Protein AF-A0A651F4Q2-F1 (afdb_monomer_lite)

Radius of gyration: 21.18 Å; chains: 1; bounding box: 54×38×65 Å

Secondary structure (DSSP, 8-state):
-HHHHHHHHHHHHHHHHHHHHHHHHHHHHHHHHHHHHHHTT-HHHHHHHHHHHHHTT-HHHHHHHHHHHHHTSSS---HHHHHHHH--TT-TT-----HHHHHHHHHHHSTT--HHHHHHHHHHHHHTT-HHHHHHHHHHHHTT---

Foldseek 3Di:
DVVVVVVVVVVVVVVVVVVVVVVVVVLVVLQVVLVVCVVVLVQVSNCVSLVVNLVVVNLSSLLVNLLCLCVVSVHDNDNVVSLVSLDPPPDPPDDDDHSLQSQLVSCCPDPVNDPPSSLVSLVVCVVVVPVVSVVVCVVVVVVPPDD

Structure (mmCIF, N/CA/C/O backbone):
data_AF-A0A651F4Q2-F1
#
_entry.id   AF-A0A651F4Q2-F1
#
loop_
_atom_site.group_PDB
_atom_site.id
_atom_site.type_symbol
_atom_site.label_atom_id
_atom_site.label_alt_id
_atom_site.label_comp_id
_atom_site.label_asym_id
_atom_site.label_entity_id
_atom_site.label_seq_id
_atom_site.pdbx_PDB_ins_code
_atom_site.Cartn_x
_atom_site.Cartn_y
_atom_site.Cartn_z
_atom_site.occupancy
_atom_site.B_iso_or_equiv
_atom_site.auth_seq_id
_atom_site.auth_comp_id
_atom_site.auth_asym_id
_atom_site.auth_atom_id
_atom_site.pdbx_PDB_model_num
ATOM 1 N N . MET A 1 1 ? 42.241 -21.598 -31.124 1.00 72.50 1 MET A N 1
ATOM 2 C CA . MET A 1 1 ? 40.771 -21.745 -31.245 1.00 72.50 1 MET A CA 1
ATOM 3 C C . MET A 1 1 ? 40.050 -21.377 -29.942 1.00 72.50 1 MET A C 1
ATOM 5 O O . MET A 1 1 ? 39.194 -20.504 -29.976 1.00 72.50 1 MET A O 1
ATOM 9 N N . VAL A 1 2 ? 40.479 -21.912 -28.790 1.00 80.88 2 VAL A N 1
ATOM 10 C CA . VAL A 1 2 ? 39.888 -21.662 -27.453 1.00 80.88 2 VAL A CA 1
ATOM 11 C C . VAL A 1 2 ? 39.775 -20.175 -27.066 1.00 80.88 2 VAL A C 1
ATOM 13 O O . VAL A 1 2 ? 38.710 -19.742 -26.647 1.00 80.88 2 VAL A O 1
ATOM 16 N N . LYS A 1 3 ? 40.816 -19.351 -27.281 1.00 80.69 3 LYS A N 1
ATOM 17 C CA . LYS A 1 3 ? 40.781 -17.912 -26.931 1.00 80.69 3 LYS A CA 1
ATOM 18 C C . LYS A 1 3 ? 39.650 -17.130 -27.618 1.00 80.69 3 LYS A C 1
ATOM 20 O O . LYS A 1 3 ? 39.059 -16.263 -26.992 1.00 80.69 3 LYS A O 1
ATOM 25 N N . LYS A 1 4 ? 39.320 -17.445 -28.879 1.00 80.62 4 LYS A N 1
ATOM 26 C CA . LYS A 1 4 ? 38.230 -16.769 -29.609 1.00 80.62 4 LYS A CA 1
ATOM 27 C C . LYS A 1 4 ? 36.855 -17.150 -29.049 1.00 80.62 4 LYS A C 1
ATOM 29 O O . LYS A 1 4 ? 35.997 -16.287 -28.928 1.00 80.62 4 LYS A O 1
ATOM 34 N N . ILE A 1 5 ? 36.681 -18.412 -28.651 1.00 86.12 5 ILE A N 1
ATOM 35 C CA . ILE A 1 5 ? 35.445 -18.912 -28.030 1.00 86.12 5 ILE A CA 1
ATOM 36 C C . ILE A 1 5 ? 35.233 -18.252 -26.661 1.00 86.12 5 ILE A C 1
ATOM 38 O O . ILE A 1 5 ? 34.140 -17.773 -26.377 1.00 86.12 5 ILE A O 1
ATOM 42 N N . VAL A 1 6 ? 36.294 -18.145 -25.852 1.00 89.19 6 VAL A N 1
ATOM 43 C CA . VAL A 1 6 ? 36.242 -17.472 -24.543 1.00 89.19 6 VAL A CA 1
ATOM 44 C C . VAL A 1 6 ? 35.880 -15.991 -24.691 1.00 89.19 6 VAL A C 1
ATOM 46 O O . VAL A 1 6 ? 35.016 -15.506 -23.969 1.00 89.19 6 VAL A O 1
ATOM 49 N N . VAL A 1 7 ? 36.478 -15.279 -25.652 1.00 91.44 7 VAL A N 1
ATOM 50 C CA . VAL A 1 7 ? 36.175 -13.856 -25.894 1.00 91.44 7 VAL A CA 1
ATOM 51 C C . VAL A 1 7 ? 34.712 -13.647 -26.301 1.00 91.44 7 VAL A C 1
ATOM 53 O O . VAL A 1 7 ? 34.053 -12.771 -25.749 1.00 91.44 7 VAL A O 1
ATOM 56 N N . VAL A 1 8 ? 34.176 -14.466 -27.212 1.00 90.12 8 VAL A N 1
ATOM 57 C CA . VAL A 1 8 ? 32.760 -14.381 -27.620 1.00 90.12 8 VAL A CA 1
ATOM 58 C C . VAL A 1 8 ? 31.831 -14.669 -26.440 1.00 90.12 8 VAL A C 1
ATOM 60 O O . VAL A 1 8 ? 30.871 -13.933 -26.225 1.00 90.12 8 VAL A O 1
ATOM 63 N N . PHE A 1 9 ? 32.143 -15.681 -25.628 1.00 92.69 9 PHE A N 1
ATOM 64 C CA . PHE A 1 9 ? 31.345 -16.019 -24.450 1.00 92.69 9 PHE A CA 1
ATOM 65 C C . PHE A 1 9 ? 31.321 -14.881 -23.418 1.00 92.69 9 PHE A C 1
ATOM 67 O O . PHE A 1 9 ? 30.256 -14.532 -22.915 1.00 92.69 9 PHE A O 1
ATOM 74 N N . VAL A 1 10 ? 32.466 -14.240 -23.158 1.00 93.44 10 VAL A N 1
ATOM 75 C CA . VAL A 1 10 ? 32.553 -13.074 -22.262 1.00 93.44 10 VAL A CA 1
ATOM 76 C C . VAL A 1 10 ? 31.730 -11.898 -22.795 1.00 93.44 10 VAL A C 1
ATOM 78 O O . VAL A 1 10 ? 31.003 -11.275 -22.026 1.00 93.44 10 VAL A O 1
ATOM 81 N N . ILE A 1 11 ? 31.773 -11.620 -24.101 1.00 93.94 11 ILE A N 1
ATOM 82 C CA . ILE A 1 11 ? 30.958 -10.556 -24.713 1.00 93.94 11 ILE A CA 1
ATOM 83 C C . ILE A 1 11 ? 29.459 -10.854 -24.550 1.00 93.94 11 ILE A C 1
ATOM 85 O O . ILE A 1 11 ? 28.700 -9.963 -24.169 1.00 93.94 11 ILE A O 1
ATOM 89 N N . CYS A 1 12 ? 29.028 -12.099 -24.770 1.00 93.25 12 CYS A N 1
ATOM 90 C CA . CYS A 1 12 ? 27.635 -12.501 -24.563 1.00 93.25 12 CYS A CA 1
ATOM 91 C C . CYS A 1 12 ? 27.197 -12.369 -23.097 1.00 93.25 12 CYS A C 1
ATOM 93 O O . CYS A 1 12 ? 26.090 -11.902 -22.838 1.00 93.25 12 CYS A O 1
ATOM 95 N N . LEU A 1 13 ? 28.059 -12.729 -22.139 1.00 94.75 13 LEU A N 1
ATOM 96 C CA . LEU A 1 13 ? 27.774 -12.555 -20.711 1.00 94.75 13 LEU A CA 1
ATOM 97 C C . LEU A 1 13 ? 27.642 -11.077 -20.327 1.00 94.75 13 LEU A C 1
ATOM 99 O O . LEU A 1 13 ? 26.711 -10.717 -19.609 1.00 94.75 13 LEU A O 1
ATOM 103 N N . LEU A 1 14 ? 28.531 -10.216 -20.830 1.00 94.69 14 LEU A N 1
ATOM 104 C CA . LEU A 1 14 ? 28.460 -8.774 -20.585 1.00 94.69 14 LEU A CA 1
ATOM 105 C C . LEU A 1 14 ? 27.194 -8.161 -21.198 1.00 94.69 14 LEU A C 1
ATOM 107 O O . LEU A 1 14 ? 26.527 -7.370 -20.538 1.00 94.69 14 LEU A O 1
ATOM 111 N N . ALA A 1 15 ? 26.816 -8.567 -22.413 1.00 94.06 15 ALA A N 1
ATOM 112 C CA . ALA A 1 15 ? 25.580 -8.117 -23.053 1.00 94.06 15 ALA A CA 1
ATOM 113 C C . ALA A 1 15 ? 24.318 -8.601 -22.312 1.00 94.06 15 ALA A C 1
ATOM 115 O O . ALA A 1 15 ? 23.361 -7.847 -22.148 1.00 94.06 15 ALA A O 1
ATOM 116 N N . ALA A 1 16 ? 24.309 -9.842 -21.816 1.00 94.06 16 ALA A N 1
ATOM 117 C CA . ALA A 1 16 ? 23.208 -10.350 -21.000 1.00 94.06 16 ALA A CA 1
ATOM 118 C C . ALA A 1 16 ? 23.095 -9.590 -19.667 1.00 94.06 16 ALA A C 1
ATOM 120 O O . ALA A 1 16 ? 21.992 -9.244 -19.244 1.00 94.06 16 ALA A O 1
ATOM 121 N N . LEU A 1 17 ? 24.227 -9.270 -19.031 1.00 93.81 17 LEU A N 1
ATOM 122 C CA . LEU A 1 17 ? 24.256 -8.490 -17.796 1.00 93.81 17 LEU A CA 1
ATOM 123 C C . LEU A 1 17 ? 23.743 -7.059 -18.008 1.00 93.81 17 LEU A C 1
ATOM 125 O O . LEU A 1 17 ? 22.933 -6.590 -17.212 1.00 93.81 17 LEU A O 1
ATOM 129 N N . THR A 1 18 ? 24.142 -6.368 -19.080 1.00 91.88 18 THR A N 1
ATOM 130 C CA . THR A 1 18 ? 23.642 -5.008 -19.358 1.00 91.88 18 THR A CA 1
ATOM 131 C C . THR A 1 18 ? 22.146 -4.994 -19.662 1.00 91.88 18 THR A C 1
ATOM 133 O O . THR A 1 18 ? 21.444 -4.100 -19.191 1.00 91.88 18 THR A O 1
ATOM 136 N N . LEU A 1 19 ? 21.624 -6.008 -20.362 1.00 91.81 19 LEU A N 1
ATOM 137 C CA . LEU A 1 19 ? 20.183 -6.175 -20.572 1.00 91.81 19 LEU A CA 1
ATOM 138 C C . LEU A 1 19 ? 19.430 -6.420 -19.258 1.00 91.81 19 LEU A C 1
ATOM 140 O O . LEU A 1 19 ? 18.359 -5.847 -19.055 1.00 91.81 19 LEU A O 1
ATOM 144 N N . LEU A 1 20 ? 19.993 -7.215 -18.343 1.00 87.00 20 LEU A N 1
ATOM 145 C CA . LEU A 1 20 ? 19.420 -7.436 -17.012 1.00 87.00 20 LEU A CA 1
ATOM 146 C C . LEU A 1 20 ? 19.411 -6.152 -16.175 1.00 87.00 20 LEU A C 1
ATOM 148 O O . LEU A 1 20 ? 18.394 -5.837 -15.556 1.00 87.00 20 LEU A O 1
ATOM 152 N N . LEU A 1 21 ? 20.502 -5.384 -16.189 1.00 85.44 21 LEU A N 1
ATOM 153 C CA . LEU A 1 21 ? 20.584 -4.097 -15.492 1.00 85.44 21 LEU A CA 1
ATOM 154 C C . LEU A 1 21 ? 19.589 -3.084 -16.071 1.00 85.44 21 LEU A C 1
ATOM 156 O O . LEU A 1 21 ? 18.878 -2.422 -15.319 1.00 85.44 21 LEU A O 1
ATOM 160 N N . PHE A 1 22 ? 19.461 -3.012 -17.398 1.00 83.81 22 PHE A N 1
ATOM 161 C CA . PHE A 1 22 ? 18.480 -2.152 -18.062 1.00 83.81 22 PHE A CA 1
ATOM 162 C C . PHE A 1 22 ? 17.034 -2.565 -17.751 1.00 83.81 22 PHE A C 1
ATOM 164 O O . PHE A 1 22 ? 16.164 -1.716 -17.541 1.00 83.81 22 PHE A O 1
ATOM 171 N N . TYR A 1 23 ? 16.773 -3.872 -17.672 1.00 78.50 23 TYR A N 1
ATOM 172 C CA . TYR A 1 23 ? 15.476 -4.406 -17.268 1.00 78.50 23 TYR A CA 1
ATOM 173 C C . TYR A 1 23 ? 15.132 -4.041 -15.817 1.00 78.50 23 TYR A C 1
ATOM 175 O O . TYR A 1 23 ? 14.013 -3.606 -15.540 1.00 78.50 23 TYR A O 1
ATOM 183 N N . GLN A 1 24 ? 16.093 -4.159 -14.895 1.00 74.62 24 GLN A N 1
ATOM 184 C CA . GLN A 1 24 ? 15.908 -3.724 -13.510 1.00 74.62 24 GLN A CA 1
ATOM 185 C C . GLN A 1 24 ? 15.690 -2.208 -13.414 1.00 74.62 24 GLN A C 1
ATOM 187 O O . GLN A 1 24 ? 14.777 -1.772 -12.715 1.00 74.62 24 GLN A O 1
ATOM 192 N N . TYR A 1 25 ? 16.447 -1.416 -14.175 1.00 72.75 25 TYR A N 1
ATOM 193 C CA . TYR A 1 25 ? 16.317 0.041 -14.228 1.00 72.75 25 TYR A CA 1
ATOM 194 C C . TYR A 1 25 ? 14.904 0.482 -14.644 1.00 72.75 25 TYR A C 1
ATOM 196 O O . TYR A 1 25 ? 14.241 1.219 -13.914 1.00 72.75 25 TYR A O 1
ATOM 204 N N . LYS A 1 26 ? 14.374 -0.069 -15.748 1.00 75.12 26 LYS A N 1
ATOM 205 C CA . LYS A 1 26 ? 13.000 0.217 -16.205 1.00 75.12 26 LYS A CA 1
ATOM 206 C C . LYS A 1 26 ? 11.912 -0.182 -15.206 1.00 75.12 26 LYS A C 1
ATOM 208 O O . LYS A 1 26 ? 10.793 0.317 -15.306 1.00 75.12 26 LYS A O 1
ATOM 213 N N . ARG A 1 27 ? 12.201 -1.098 -14.278 1.00 71.19 27 ARG A N 1
ATOM 214 C CA . ARG A 1 27 ? 11.247 -1.539 -13.256 1.00 71.19 27 ARG A CA 1
ATOM 215 C C . ARG A 1 27 ? 11.199 -0.591 -12.054 1.00 71.19 27 ARG A C 1
ATOM 217 O O . ARG A 1 27 ? 10.121 -0.399 -11.504 1.00 71.19 27 ARG A O 1
ATOM 224 N N . VAL A 1 28 ? 12.337 -0.029 -11.644 1.00 74.00 28 VAL A N 1
ATOM 225 C CA . VAL A 1 28 ? 12.452 0.769 -10.409 1.00 74.00 28 VAL A CA 1
ATOM 226 C C . VAL A 1 28 ? 12.121 2.246 -10.632 1.00 74.00 28 VAL A C 1
ATOM 228 O O . VAL A 1 28 ? 11.528 2.866 -9.751 1.00 74.00 28 VAL A O 1
ATOM 231 N N . GLU A 1 29 ? 12.444 2.802 -11.803 1.00 83.00 29 GLU A N 1
ATOM 232 C CA . GLU A 1 29 ? 12.207 4.226 -12.090 1.00 83.00 29 GLU A CA 1
ATOM 233 C C . GLU A 1 29 ? 10.740 4.657 -11.926 1.00 83.00 29 GLU A C 1
ATOM 235 O O . GLU A 1 29 ? 10.490 5.591 -11.163 1.00 83.00 29 GLU A O 1
ATOM 240 N N . PRO A 1 30 ? 9.741 3.951 -12.497 1.00 89.06 30 PRO A N 1
ATOM 241 C CA . PRO A 1 30 ? 8.352 4.388 -12.372 1.00 89.06 30 PRO A CA 1
ATOM 242 C C . PRO A 1 30 ? 7.843 4.358 -10.924 1.00 89.06 30 PRO A C 1
ATOM 244 O O . PRO A 1 30 ? 6.992 5.164 -10.555 1.00 89.06 30 PRO A O 1
ATOM 247 N N . LEU A 1 31 ? 8.370 3.449 -10.088 1.00 92.81 31 LEU A N 1
ATOM 248 C CA . LEU A 1 31 ? 8.036 3.410 -8.664 1.00 92.81 31 LEU A CA 1
ATOM 249 C C . LEU A 1 31 ? 8.579 4.663 -7.980 1.00 92.81 31 LEU A C 1
ATOM 251 O O . LEU A 1 31 ? 7.828 5.371 -7.321 1.00 92.81 31 LEU A O 1
ATOM 255 N N . ARG A 1 32 ? 9.870 4.961 -8.172 1.00 93.56 32 ARG A N 1
ATOM 256 C CA . ARG A 1 32 ? 10.525 6.130 -7.574 1.00 93.56 32 ARG A CA 1
ATOM 257 C C . ARG A 1 32 ? 9.830 7.430 -7.969 1.00 93.56 32 ARG A C 1
ATOM 259 O O . ARG A 1 32 ? 9.566 8.257 -7.103 1.00 93.56 32 ARG A O 1
ATOM 266 N N . GLU A 1 33 ? 9.518 7.588 -9.249 1.00 94.50 33 GLU A N 1
ATOM 267 C CA . GLU A 1 33 ? 8.804 8.759 -9.754 1.00 94.50 33 GLU A CA 1
ATOM 268 C C . GLU A 1 33 ? 7.389 8.866 -9.169 1.00 94.50 33 GLU A C 1
ATOM 270 O O . GLU A 1 33 ? 6.968 9.950 -8.781 1.00 94.50 33 GLU A O 1
ATOM 275 N N . GLY A 1 34 ? 6.662 7.749 -9.050 1.00 96.12 34 GLY A N 1
ATOM 276 C CA . GLY A 1 34 ? 5.338 7.737 -8.427 1.00 96.12 34 GLY A CA 1
ATOM 277 C C . GLY A 1 34 ? 5.369 8.142 -6.949 1.00 96.12 34 GLY A C 1
ATOM 278 O O . GLY A 1 34 ? 4.521 8.911 -6.504 1.00 96.12 34 GLY A O 1
ATOM 279 N N . LEU A 1 35 ? 6.374 7.682 -6.195 1.00 95.00 35 LEU A N 1
ATOM 280 C CA . LEU A 1 35 ? 6.567 8.079 -4.794 1.00 95.00 35 LEU A CA 1
ATOM 28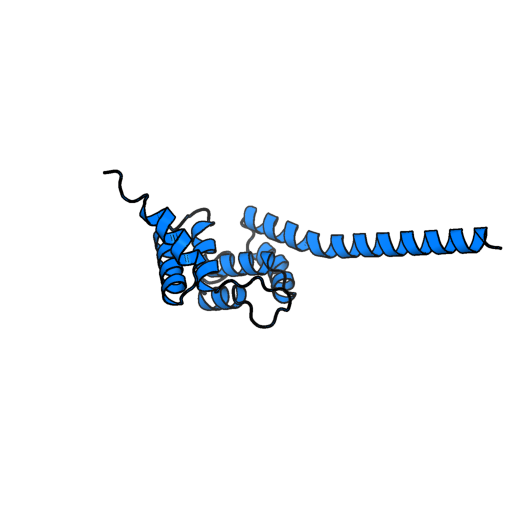1 C C . LEU A 1 35 ? 7.011 9.540 -4.651 1.00 95.00 35 LEU A C 1
ATOM 283 O O . LEU A 1 35 ? 6.602 10.215 -3.708 1.00 95.00 35 LEU A O 1
ATOM 287 N N . ALA A 1 36 ? 7.828 10.043 -5.579 1.00 95.81 36 ALA A N 1
ATOM 288 C CA . ALA A 1 36 ? 8.184 11.458 -5.626 1.00 95.81 36 ALA A CA 1
ATOM 289 C C . ALA A 1 36 ? 6.942 12.325 -5.882 1.00 95.81 36 ALA A C 1
ATOM 291 O O . ALA A 1 36 ? 6.703 13.268 -5.135 1.00 95.81 36 ALA A O 1
ATOM 292 N N . ALA A 1 37 ? 6.098 11.938 -6.843 1.00 96.69 37 ALA A N 1
ATOM 293 C CA . ALA A 1 37 ? 4.845 12.631 -7.127 1.00 96.69 37 ALA A CA 1
ATOM 294 C C . ALA A 1 37 ? 3.879 12.623 -5.927 1.00 96.69 37 ALA A C 1
ATOM 296 O O . ALA A 1 37 ? 3.244 13.639 -5.662 1.00 96.69 37 ALA A O 1
ATOM 297 N N . LEU A 1 38 ? 3.808 11.529 -5.150 1.00 93.94 38 LEU A N 1
ATOM 298 C CA . LEU A 1 38 ? 3.051 11.508 -3.886 1.00 93.94 38 LEU A CA 1
ATOM 299 C C . LEU A 1 38 ? 3.577 12.538 -2.886 1.00 93.94 38 LEU A C 1
ATOM 301 O O . LEU A 1 38 ? 2.794 13.253 -2.269 1.00 93.94 38 LEU A O 1
ATOM 305 N N . LYS A 1 39 ? 4.901 12.614 -2.727 1.00 92.94 39 LYS A N 1
ATOM 306 C CA . LYS A 1 39 ? 5.549 13.554 -1.804 1.00 92.94 39 LYS A CA 1
ATOM 307 C C . LYS A 1 39 ? 5.331 15.013 -2.212 1.00 92.94 39 LYS A C 1
ATOM 309 O O . LYS A 1 39 ? 5.263 15.879 -1.347 1.00 92.94 39 LYS A O 1
ATOM 314 N N . GLU A 1 40 ? 5.243 15.272 -3.510 1.00 96.06 40 GLU A N 1
ATOM 315 C CA . GLU A 1 40 ? 4.933 16.583 -4.088 1.00 96.06 40 GLU A CA 1
ATOM 316 C C . GLU A 1 40 ? 3.425 16.879 -4.129 1.00 96.06 40 GLU A C 1
ATOM 318 O O . GLU A 1 40 ? 3.017 17.893 -4.686 1.00 96.06 40 GLU A O 1
ATOM 323 N N . GLU A 1 41 ? 2.594 15.996 -3.562 1.00 95.06 41 GLU A N 1
ATOM 324 C CA . GLU A 1 41 ? 1.128 16.091 -3.555 1.00 95.06 41 GLU A CA 1
ATOM 325 C C . GLU A 1 41 ? 0.508 16.120 -4.972 1.00 95.06 41 GLU A C 1
ATOM 327 O O . GLU A 1 41 ? -0.668 16.430 -5.169 1.00 95.06 41 GLU A O 1
ATOM 332 N N . ASN A 1 42 ? 1.278 15.706 -5.986 1.00 97.44 42 ASN A N 1
ATOM 333 C CA . ASN A 1 42 ? 0.822 15.517 -7.358 1.00 97.44 42 ASN A CA 1
ATOM 334 C C . ASN A 1 42 ? 0.171 14.137 -7.513 1.00 97.44 42 ASN A C 1
ATOM 336 O O . ASN A 1 42 ? 0.682 13.218 -8.162 1.00 97.44 42 ASN A O 1
ATOM 340 N N . TYR A 1 43 ? -0.985 13.986 -6.875 1.00 96.88 43 TYR A N 1
ATOM 341 C CA . TYR A 1 43 ? -1.650 12.696 -6.737 1.00 96.88 43 TYR A CA 1
ATOM 342 C C . TYR A 1 43 ? -2.111 12.095 -8.068 1.00 96.88 43 TYR A C 1
ATOM 344 O O . TYR A 1 43 ? -2.042 10.880 -8.252 1.00 96.88 43 TYR A O 1
ATOM 352 N N . SER A 1 44 ? -2.522 12.920 -9.036 1.00 96.94 44 SER A N 1
ATOM 353 C CA . SER A 1 44 ? -2.900 12.412 -10.360 1.00 96.94 44 SER A CA 1
ATOM 354 C C . SER A 1 44 ? -1.720 11.741 -11.066 1.00 96.94 44 SER A C 1
ATOM 356 O O . SER A 1 44 ? -1.897 10.700 -11.704 1.00 96.94 44 SER A O 1
ATOM 358 N N . ASP A 1 45 ? -0.525 12.326 -10.971 1.00 96.88 45 ASP A N 1
ATOM 359 C CA . ASP A 1 45 ? 0.669 11.767 -11.599 1.00 96.88 45 ASP A CA 1
ATOM 360 C C . ASP A 1 45 ? 1.197 10.551 -10.828 1.00 96.88 45 ASP A C 1
ATOM 362 O O . ASP A 1 45 ? 1.564 9.538 -11.431 1.00 96.88 45 ASP A O 1
ATOM 366 N N . ALA A 1 46 ? 1.133 10.600 -9.495 1.00 97.62 46 ALA A N 1
ATOM 367 C CA . ALA A 1 46 ? 1.421 9.456 -8.640 1.00 97.62 46 ALA A CA 1
ATOM 368 C C . ALA A 1 46 ? 0.574 8.234 -9.018 1.00 97.62 46 ALA A C 1
ATOM 370 O O . ALA A 1 46 ? 1.125 7.161 -9.275 1.00 97.62 46 ALA A O 1
ATOM 371 N N . LEU A 1 47 ? -0.750 8.393 -9.130 1.00 97.19 47 LEU A N 1
ATOM 372 C CA . LEU A 1 47 ? -1.646 7.289 -9.477 1.00 97.19 47 LEU A CA 1
ATOM 373 C C . LEU A 1 47 ? -1.297 6.707 -10.848 1.00 97.19 47 LEU A C 1
ATOM 375 O O . LEU A 1 47 ? -1.175 5.491 -10.999 1.00 97.19 47 LEU A O 1
ATOM 379 N N . LYS A 1 48 ? -1.067 7.581 -11.835 1.00 96.62 48 LYS A N 1
ATOM 380 C CA . LYS A 1 48 ? -0.714 7.197 -13.207 1.00 96.62 48 LYS A CA 1
ATOM 381 C C . LYS A 1 48 ? 0.551 6.334 -13.267 1.00 96.62 48 LYS A C 1
ATOM 383 O O . LYS A 1 48 ? 0.641 5.444 -14.115 1.00 96.62 48 LYS A O 1
ATOM 388 N N . LYS A 1 49 ? 1.518 6.580 -12.380 1.00 96.25 49 LYS A N 1
ATOM 389 C CA . LYS A 1 49 ? 2.783 5.833 -12.305 1.00 96.25 49 LYS A CA 1
ATOM 390 C C . LYS A 1 49 ? 2.684 4.569 -11.450 1.00 96.25 49 LYS A C 1
ATOM 392 O O . LYS A 1 49 ? 3.226 3.530 -11.833 1.00 96.25 49 LYS A O 1
ATOM 397 N N . LEU A 1 50 ? 1.974 4.630 -10.324 1.00 95.50 50 LEU A N 1
ATOM 398 C CA . LEU A 1 50 ? 1.899 3.542 -9.346 1.00 95.50 50 LEU A CA 1
ATOM 399 C C . LEU A 1 50 ? 0.876 2.465 -9.723 1.00 95.50 50 LEU A C 1
ATOM 401 O O . LEU A 1 50 ? 1.159 1.276 -9.567 1.00 95.50 50 LEU A O 1
ATOM 405 N N . GLU A 1 51 ? -0.286 2.830 -10.264 1.00 94.38 51 GLU A N 1
ATOM 406 C CA . GLU A 1 51 ? -1.354 1.868 -10.563 1.00 94.38 51 GLU A CA 1
ATOM 407 C C . GLU A 1 51 ? -0.914 0.760 -11.549 1.00 94.38 51 GLU A C 1
ATOM 409 O O . GLU A 1 51 ? -1.175 -0.420 -11.280 1.00 94.38 51 GLU A O 1
ATOM 414 N N . PRO A 1 52 ? -0.179 1.043 -12.648 1.00 93.06 52 PRO A N 1
ATOM 415 C CA . PRO A 1 52 ? 0.326 -0.008 -13.532 1.00 93.06 52 PRO A CA 1
ATOM 416 C C . PRO A 1 52 ? 1.297 -0.974 -12.842 1.00 93.06 52 PRO A C 1
ATOM 418 O O . PRO A 1 52 ? 1.314 -2.166 -13.158 1.00 93.06 52 PRO A O 1
ATOM 421 N N . LEU A 1 53 ? 2.108 -0.486 -11.900 1.00 90.94 53 LEU A N 1
ATOM 422 C CA . LEU A 1 53 ? 3.022 -1.320 -11.117 1.00 90.94 53 LEU A CA 1
ATOM 423 C C . LEU A 1 53 ? 2.249 -2.190 -10.126 1.00 90.94 53 LEU A C 1
ATOM 425 O O . LEU A 1 53 ? 2.510 -3.390 -10.022 1.00 90.94 53 LEU A O 1
ATOM 429 N N . ALA A 1 54 ? 1.240 -1.613 -9.470 1.00 90.12 54 ALA A N 1
ATOM 430 C CA . ALA A 1 54 ? 0.356 -2.326 -8.561 1.00 90.12 54 ALA A CA 1
ATOM 431 C C . ALA A 1 54 ? -0.382 -3.473 -9.279 1.00 90.12 54 ALA A C 1
ATOM 433 O O . ALA A 1 54 ? -0.433 -4.603 -8.773 1.00 90.12 54 ALA A O 1
ATOM 434 N N . LYS A 1 55 ? -0.864 -3.223 -10.508 1.00 88.44 55 LYS A N 1
ATOM 435 C CA . LYS A 1 55 ? -1.463 -4.236 -11.402 1.00 88.44 55 LYS A CA 1
ATOM 436 C C . LYS A 1 55 ? -0.474 -5.345 -11.774 1.00 88.44 55 LYS A C 1
ATOM 438 O O . LYS A 1 55 ? -0.858 -6.509 -11.817 1.00 88.44 55 LYS A O 1
ATOM 443 N N . LYS A 1 56 ? 0.808 -5.014 -11.965 1.00 86.75 56 LYS A N 1
ATOM 444 C CA . LYS A 1 56 ? 1.896 -5.984 -12.215 1.00 86.75 56 LYS A CA 1
ATOM 445 C C . LYS A 1 56 ? 2.355 -6.746 -10.963 1.00 86.75 56 LYS A C 1
ATOM 447 O O . LYS A 1 56 ? 3.236 -7.596 -11.066 1.00 86.75 56 LYS A O 1
ATOM 452 N N . GLY A 1 57 ? 1.759 -6.475 -9.802 1.00 84.06 57 GLY A N 1
ATOM 453 C CA . GLY A 1 57 ? 2.044 -7.183 -8.555 1.00 84.06 57 GLY A CA 1
ATOM 454 C C . GLY A 1 57 ? 3.152 -6.563 -7.707 1.00 84.06 57 GLY A C 1
ATOM 455 O O . GLY A 1 57 ? 3.616 -7.216 -6.773 1.00 84.06 57 GLY A O 1
ATOM 456 N N . ASP A 1 58 ? 3.580 -5.331 -7.999 1.00 86.75 58 ASP A N 1
ATOM 457 C CA . ASP A 1 58 ? 4.510 -4.616 -7.127 1.00 86.75 58 ASP A CA 1
ATOM 458 C C . ASP A 1 58 ? 3.834 -4.288 -5.787 1.00 86.75 58 ASP A C 1
ATOM 460 O O . ASP A 1 58 ? 2.838 -3.563 -5.733 1.00 86.75 58 ASP A O 1
ATOM 464 N N . LEU A 1 59 ? 4.347 -4.876 -4.703 1.00 86.06 59 LEU A N 1
ATOM 465 C CA . LEU A 1 59 ? 3.731 -4.782 -3.378 1.00 86.06 59 LEU A CA 1
ATOM 466 C C . LEU A 1 59 ? 3.809 -3.366 -2.801 1.00 86.06 59 LEU A C 1
ATOM 468 O O . LEU A 1 59 ? 2.880 -2.946 -2.113 1.00 86.06 59 LEU A O 1
ATOM 472 N N . THR A 1 60 ? 4.885 -2.638 -3.101 1.00 88.06 60 THR A N 1
ATOM 473 C CA . THR A 1 60 ? 5.064 -1.255 -2.658 1.00 88.06 60 THR A CA 1
ATOM 474 C C . THR A 1 60 ? 4.052 -0.364 -3.362 1.00 88.06 60 THR A C 1
ATOM 476 O O . THR A 1 60 ? 3.303 0.352 -2.706 1.00 88.06 60 THR A O 1
ATOM 479 N N . ALA A 1 61 ? 3.941 -0.472 -4.688 1.00 92.25 61 ALA A N 1
ATOM 480 C CA . ALA A 1 61 ? 2.951 0.295 -5.437 1.00 92.25 61 ALA A CA 1
ATOM 481 C C . ALA A 1 61 ? 1.511 -0.015 -4.993 1.00 92.25 61 ALA A C 1
ATOM 483 O O . ALA A 1 61 ? 0.711 0.903 -4.850 1.00 92.25 61 ALA A O 1
ATOM 484 N N . ARG A 1 62 ? 1.175 -1.284 -4.717 1.00 90.88 62 ARG A N 1
ATOM 485 C CA . ARG A 1 62 ? -0.143 -1.662 -4.168 1.00 90.88 62 ARG A CA 1
ATOM 486 C C . ARG A 1 62 ? -0.450 -0.985 -2.839 1.00 90.88 62 ARG A C 1
ATOM 488 O O . ARG A 1 62 ? -1.573 -0.531 -2.647 1.00 90.88 62 ARG A O 1
ATOM 495 N N . PHE A 1 63 ? 0.531 -0.935 -1.938 1.00 90.94 63 PHE A N 1
ATOM 496 C CA . PHE A 1 63 ? 0.383 -0.268 -0.648 1.00 90.94 63 PHE A CA 1
ATOM 497 C C . PHE A 1 63 ? 0.059 1.216 -0.833 1.00 90.94 63 PHE A C 1
ATOM 499 O O . PHE A 1 63 ? -0.933 1.689 -0.290 1.00 90.94 63 PHE A O 1
ATOM 506 N N . PHE A 1 64 ? 0.829 1.918 -1.666 1.00 93.31 64 PHE A N 1
ATOM 507 C CA . PHE A 1 64 ? 0.613 3.344 -1.895 1.00 93.31 64 PHE A CA 1
ATOM 508 C C . PHE A 1 64 ? -0.678 3.642 -2.663 1.00 93.31 64 PHE A C 1
ATOM 510 O O . PHE A 1 64 ? -1.379 4.582 -2.322 1.00 93.31 64 PHE A O 1
ATOM 517 N N . VAL A 1 65 ? -1.067 2.823 -3.646 1.00 94.94 65 VAL A N 1
ATOM 518 C CA . VAL A 1 65 ? -2.377 2.986 -4.301 1.00 94.94 65 VAL A CA 1
ATOM 519 C C . VAL A 1 65 ? -3.508 2.778 -3.290 1.00 94.94 65 VAL A C 1
ATOM 521 O O . VAL A 1 65 ? -4.463 3.548 -3.281 1.00 94.94 65 VAL A O 1
ATOM 524 N N . ALA A 1 66 ? -3.402 1.790 -2.396 1.00 94.25 66 ALA A N 1
ATOM 525 C CA . ALA A 1 66 ? -4.379 1.623 -1.326 1.00 94.25 66 ALA A CA 1
ATOM 526 C C . ALA A 1 66 ? -4.423 2.839 -0.391 1.00 94.25 66 ALA A C 1
ATOM 528 O O . ALA A 1 66 ? -5.509 3.298 -0.061 1.00 94.25 66 ALA A O 1
ATOM 529 N N . GLU A 1 67 ? -3.268 3.381 -0.006 1.00 93.12 67 GLU A N 1
ATOM 530 C CA . GLU A 1 67 ? -3.163 4.611 0.783 1.00 93.12 67 GLU A CA 1
ATOM 531 C C . GLU A 1 67 ? -3.891 5.785 0.114 1.00 93.12 67 GLU A C 1
ATOM 533 O O . GLU A 1 67 ? -4.674 6.475 0.768 1.00 93.12 67 GLU A O 1
ATOM 538 N N . MET A 1 68 ? -3.737 5.946 -1.204 1.00 95.12 68 MET A N 1
ATOM 539 C CA . MET A 1 68 ? -4.451 6.978 -1.959 1.00 95.12 68 MET A CA 1
ATOM 540 C C . MET A 1 68 ? -5.972 6.826 -1.850 1.00 95.12 68 MET A C 1
ATOM 542 O O . MET A 1 68 ? -6.658 7.812 -1.601 1.00 95.12 68 MET A O 1
ATOM 546 N N . TYR A 1 69 ? -6.501 5.605 -1.951 1.00 96.25 69 TYR A N 1
ATOM 547 C CA . TYR A 1 69 ? -7.933 5.337 -1.767 1.00 96.25 69 TYR A CA 1
ATOM 548 C C . TYR A 1 69 ? -8.402 5.456 -0.309 1.00 96.25 69 TYR A C 1
ATOM 550 O O . TYR A 1 69 ? -9.566 5.763 -0.065 1.00 96.25 69 TYR A O 1
ATOM 558 N N . VAL A 1 70 ? -7.526 5.231 0.674 1.00 94.12 70 VAL A N 1
ATOM 559 C CA . VAL A 1 70 ? -7.863 5.396 2.097 1.00 94.12 70 VAL A CA 1
ATOM 560 C C . VAL A 1 70 ? -8.032 6.864 2.471 1.00 94.12 70 VAL A C 1
ATOM 562 O O . VAL A 1 70 ? -8.919 7.193 3.262 1.00 94.12 70 VAL A O 1
ATOM 565 N N . PHE A 1 71 ? -7.185 7.729 1.918 1.00 92.56 71 PHE A N 1
ATOM 566 C CA . PHE A 1 71 ? -7.123 9.144 2.287 1.00 92.56 71 PHE A CA 1
ATOM 567 C C . PHE A 1 71 ? -7.673 10.096 1.222 1.00 92.56 71 PHE A C 1
ATOM 569 O O . PHE A 1 71 ? -7.718 11.298 1.457 1.00 92.56 71 PHE A O 1
ATOM 576 N N . GLY A 1 72 ? -8.124 9.582 0.077 1.00 94.50 72 GLY A N 1
ATOM 577 C CA . GLY A 1 72 ? -8.690 10.396 -0.999 1.00 94.50 72 GLY A CA 1
ATOM 578 C C . GLY A 1 72 ? -7.637 11.221 -1.742 1.00 94.50 72 GLY A C 1
ATOM 579 O O . GLY A 1 72 ? -7.892 12.348 -2.163 1.00 94.50 72 GLY A O 1
ATOM 580 N N . LEU A 1 73 ? -6.419 10.690 -1.877 1.00 94.31 73 LEU A N 1
ATOM 581 C CA . LEU A 1 73 ? -5.304 11.392 -2.510 1.00 94.31 73 LEU A CA 1
ATOM 582 C C . LEU A 1 73 ? -5.450 11.314 -4.033 1.00 94.31 73 LEU A C 1
ATOM 584 O O . LEU A 1 73 ? -5.050 10.332 -4.659 1.00 94.31 73 LEU A O 1
ATOM 588 N N . GLY A 1 74 ? -6.060 12.340 -4.631 1.00 93.81 74 GLY A N 1
ATOM 589 C CA . GLY A 1 74 ? -6.304 12.413 -6.079 1.00 93.81 74 GLY A CA 1
ATOM 590 C C . GLY A 1 74 ? -7.346 11.421 -6.606 1.00 93.81 74 GLY A C 1
ATOM 591 O O . GLY A 1 74 ? -7.498 11.290 -7.818 1.00 93.81 74 GLY A O 1
ATOM 592 N N . VAL A 1 75 ? -8.048 10.733 -5.705 1.00 96.81 75 VAL A N 1
ATOM 593 C CA . VAL A 1 75 ? -9.150 9.802 -5.971 1.00 96.81 75 VAL A CA 1
ATOM 594 C C . VAL A 1 75 ? -10.227 9.985 -4.908 1.00 96.81 75 VAL A C 1
ATOM 596 O O . VAL A 1 75 ? -9.971 10.558 -3.851 1.00 96.81 75 VAL A O 1
ATOM 599 N N . GLU A 1 76 ? -11.430 9.487 -5.170 1.00 97.19 76 GLU A N 1
ATOM 600 C CA . GLU A 1 76 ? -12.473 9.428 -4.149 1.00 97.19 76 GLU A CA 1
ATOM 601 C C . GLU A 1 76 ? -12.114 8.382 -3.080 1.00 97.19 76 GLU A C 1
ATOM 603 O O . GLU A 1 76 ? -11.482 7.363 -3.378 1.00 97.19 76 GLU A O 1
ATOM 608 N N . ILE A 1 77 ? -12.483 8.643 -1.823 1.00 95.25 77 ILE A N 1
ATOM 609 C CA . ILE A 1 77 ? -12.205 7.718 -0.720 1.00 95.25 77 ILE A CA 1
ATOM 610 C C . ILE A 1 77 ? -13.001 6.430 -0.940 1.00 95.25 77 ILE A C 1
ATOM 612 O O . ILE A 1 77 ? -14.230 6.451 -0.944 1.00 95.25 77 ILE A O 1
ATOM 616 N N . ASP A 1 78 ? -12.301 5.301 -1.045 1.00 96.94 78 ASP A N 1
ATOM 617 C CA . ASP A 1 78 ? -12.914 3.980 -1.182 1.00 96.94 78 ASP A CA 1
ATOM 618 C C . ASP A 1 78 ? -12.091 2.918 -0.438 1.00 96.94 78 ASP A C 1
ATOM 620 O O . ASP A 1 78 ? -11.084 2.377 -0.912 1.00 96.94 78 ASP A O 1
ATOM 624 N N . ILE A 1 79 ? -12.551 2.593 0.769 1.00 93.31 79 ILE A N 1
ATOM 625 C CA . ILE A 1 79 ? -11.893 1.618 1.643 1.00 93.31 79 ILE A CA 1
ATOM 626 C C . ILE A 1 79 ? -11.968 0.196 1.072 1.00 93.31 79 ILE A C 1
ATOM 628 O O . ILE A 1 79 ? -11.086 -0.621 1.348 1.00 93.31 79 ILE A O 1
ATOM 632 N N . ASP A 1 80 ? -12.978 -0.127 0.268 1.00 93.00 80 ASP A N 1
ATOM 633 C CA . ASP A 1 80 ? -13.120 -1.464 -0.299 1.00 93.00 80 ASP A CA 1
ATOM 634 C C . ASP A 1 80 ? -12.191 -1.659 -1.497 1.00 93.00 80 ASP A C 1
ATOM 636 O O . ASP A 1 80 ? -11.577 -2.723 -1.631 1.00 93.00 80 ASP A O 1
ATOM 640 N N . ILE A 1 81 ? -11.983 -0.622 -2.312 1.00 93.69 81 ILE A N 1
ATOM 641 C CA . ILE A 1 81 ? -10.914 -0.608 -3.315 1.00 93.69 81 ILE A CA 1
ATOM 642 C C . ILE A 1 81 ? -9.545 -0.685 -2.633 1.00 93.69 81 ILE A C 1
ATOM 644 O O . ILE A 1 81 ? 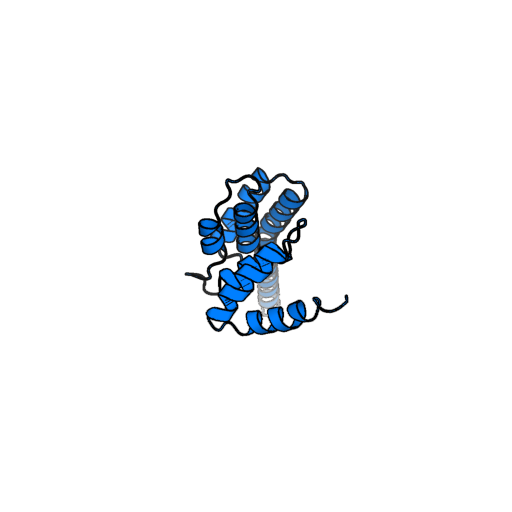-8.717 -1.504 -3.036 1.00 93.69 81 ILE A O 1
ATOM 648 N N . ALA A 1 82 ? -9.308 0.075 -1.559 1.00 93.31 82 ALA A N 1
ATOM 649 C CA . ALA A 1 82 ? -8.059 -0.022 -0.806 1.00 93.31 82 ALA A CA 1
ATOM 650 C C . ALA A 1 82 ? -7.808 -1.447 -0.286 1.00 93.31 82 ALA A C 1
ATOM 652 O O . ALA A 1 82 ? -6.724 -1.999 -0.477 1.00 93.31 82 ALA A O 1
ATOM 653 N N . LYS A 1 83 ? -8.820 -2.099 0.301 1.00 91.12 83 LYS A N 1
ATOM 654 C CA . LYS A 1 83 ? -8.718 -3.500 0.742 1.00 91.12 83 LYS A CA 1
ATOM 655 C C . LYS A 1 83 ? -8.399 -4.449 -0.408 1.00 91.12 83 LYS A C 1
ATOM 657 O O . LYS A 1 83 ? -7.599 -5.355 -0.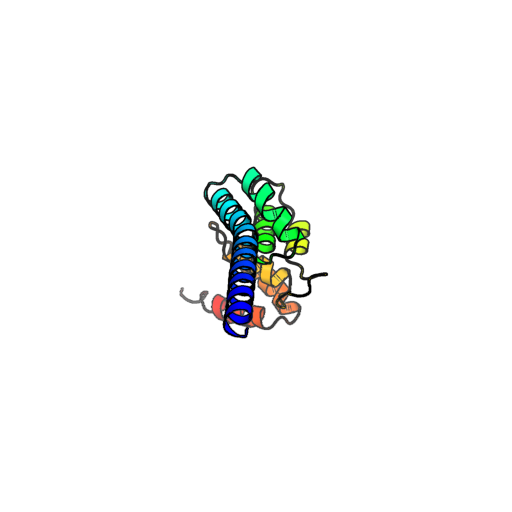198 1.00 91.12 83 LYS A O 1
ATOM 662 N N . LYS A 1 84 ? -8.974 -4.250 -1.600 1.00 89.25 84 LYS A N 1
ATOM 663 C CA . LYS A 1 84 ? -8.642 -5.046 -2.799 1.00 89.25 84 LYS A CA 1
ATOM 664 C C . LYS A 1 84 ? -7.183 -4.859 -3.213 1.00 89.25 84 LYS A C 1
ATOM 666 O O . LYS A 1 84 ? -6.514 -5.838 -3.519 1.00 89.25 84 LYS A O 1
ATOM 671 N N . TRP A 1 85 ? -6.657 -3.636 -3.169 1.00 90.31 85 TRP A N 1
ATOM 672 C CA . TRP A 1 85 ? -5.237 -3.385 -3.443 1.00 90.31 85 TRP A CA 1
ATOM 673 C C . TRP A 1 85 ? -4.311 -4.001 -2.389 1.00 90.31 85 TRP A C 1
ATOM 675 O O . TRP A 1 85 ? -3.234 -4.500 -2.722 1.00 90.31 85 TRP A O 1
ATOM 685 N N . LEU A 1 86 ? -4.738 -4.006 -1.124 1.00 87.94 86 LEU A N 1
ATOM 686 C CA . LEU A 1 86 ? -4.008 -4.623 -0.016 1.00 87.94 86 LEU A CA 1
ATOM 687 C C . LEU A 1 86 ? -4.150 -6.150 0.015 1.00 87.94 86 LEU A C 1
ATOM 689 O O . LEU A 1 86 ? -3.300 -6.819 0.621 1.00 87.94 86 LEU A O 1
ATOM 693 N N . SER A 1 87 ? -5.186 -6.706 -0.621 1.00 84.25 87 SER A N 1
ATOM 694 C CA . SER A 1 87 ? -5.403 -8.145 -0.683 1.00 84.25 87 SER A CA 1
ATOM 695 C C . SER A 1 87 ? -4.315 -8.816 -1.520 1.00 84.25 87 SER A C 1
ATOM 697 O O . SER A 1 87 ? -3.703 -8.254 -2.434 1.00 84.25 87 SER A O 1
ATOM 699 N N . CYS A 1 88 ? -3.999 -10.043 -1.127 1.00 69.75 88 CYS A N 1
ATOM 700 C CA . CYS A 1 88 ? -2.940 -10.834 -1.737 1.00 69.75 88 CYS A CA 1
ATOM 701 C C . CYS A 1 88 ? -3.464 -11.751 -2.851 1.00 69.75 88 CYS A C 1
ATOM 703 O O . CYS A 1 88 ? -2.731 -12.637 -3.295 1.00 69.75 88 CYS A O 1
ATOM 705 N N . ASP A 1 89 ? -4.704 -11.556 -3.303 1.00 63.94 89 ASP A N 1
ATOM 706 C CA . ASP A 1 89 ? -5.356 -12.473 -4.232 1.00 63.94 89 ASP A CA 1
ATOM 707 C C . ASP A 1 89 ? -4.641 -12.452 -5.595 1.00 63.94 89 ASP A C 1
ATOM 709 O O . ASP A 1 89 ? -4.389 -11.400 -6.187 1.00 63.94 89 ASP A O 1
ATOM 713 N N . GLY A 1 90 ? -4.256 -13.636 -6.079 1.00 55.78 90 GLY A N 1
ATOM 714 C CA . GLY A 1 90 ? -3.735 -13.829 -7.436 1.00 55.78 90 GLY A CA 1
ATOM 715 C C . GLY A 1 90 ? -2.267 -13.453 -7.696 1.00 55.78 90 GLY A C 1
ATOM 716 O O . GLY A 1 90 ? -1.858 -13.476 -8.855 1.00 55.78 90 GLY A O 1
ATOM 717 N N . VAL A 1 91 ? -1.442 -13.140 -6.683 1.00 57.06 91 VAL A N 1
ATOM 718 C CA . VAL A 1 91 ? -0.004 -12.842 -6.887 1.00 57.06 91 VAL A CA 1
ATOM 719 C C . VAL A 1 91 ? 0.913 -13.847 -6.189 1.00 57.06 91 VAL A C 1
ATOM 721 O O . VAL A 1 91 ? 0.850 -14.076 -4.987 1.00 57.06 91 VAL A O 1
ATOM 724 N N . ARG A 1 92 ? 1.832 -14.425 -6.973 1.00 55.84 92 ARG A N 1
ATOM 725 C CA . ARG A 1 92 ? 2.750 -15.511 -6.575 1.00 55.84 92 ARG A CA 1
ATOM 726 C C . ARG A 1 92 ? 3.775 -15.118 -5.497 1.00 55.84 92 ARG A C 1
ATOM 728 O O . ARG A 1 92 ? 4.403 -15.993 -4.919 1.00 55.84 92 ARG A O 1
ATOM 735 N N . SER A 1 93 ? 3.958 -13.818 -5.255 1.00 54.53 93 SER A N 1
ATOM 736 C CA . SER A 1 93 ? 4.992 -13.235 -4.379 1.00 54.53 93 SER A CA 1
ATOM 737 C C . SER A 1 93 ? 4.414 -12.514 -3.152 1.00 54.53 93 SER A C 1
ATOM 739 O O . SER A 1 93 ? 5.068 -11.653 -2.561 1.00 54.53 93 SER A O 1
ATOM 741 N N . CYS A 1 94 ? 3.171 -12.802 -2.780 1.00 56.44 94 CYS A N 1
ATOM 742 C CA . CYS A 1 94 ? 2.526 -12.144 -1.654 1.00 56.44 94 CYS A CA 1
ATOM 743 C C . CYS A 1 94 ? 3.105 -12.611 -0.314 1.00 56.44 94 CYS A C 1
ATOM 745 O O . CYS A 1 94 ? 2.940 -13.765 0.073 1.00 56.44 94 CYS A O 1
ATOM 747 N N . ILE A 1 95 ? 3.718 -11.695 0.439 1.00 52.44 95 ILE A N 1
ATOM 748 C CA . ILE A 1 95 ? 3.994 -11.912 1.862 1.00 52.44 95 ILE A CA 1
ATOM 749 C C . ILE A 1 95 ? 2.645 -11.890 2.600 1.00 52.44 95 ILE A C 1
ATOM 751 O O . ILE A 1 95 ? 1.879 -10.930 2.493 1.00 52.44 95 ILE A O 1
ATOM 755 N N . ASN A 1 96 ? 2.350 -12.977 3.315 1.00 56.16 96 ASN A N 1
ATOM 756 C CA . ASN A 1 96 ? 1.106 -13.242 4.042 1.00 56.16 96 ASN A CA 1
ATOM 757 C C . ASN A 1 96 ? 0.756 -12.125 5.044 1.00 56.16 96 ASN A C 1
ATOM 759 O O . ASN A 1 96 ? 1.235 -12.113 6.181 1.00 56.16 96 ASN A O 1
ATOM 763 N N . GLY A 1 97 ? -0.110 -11.197 4.641 1.00 64.69 97 GLY A N 1
ATOM 764 C 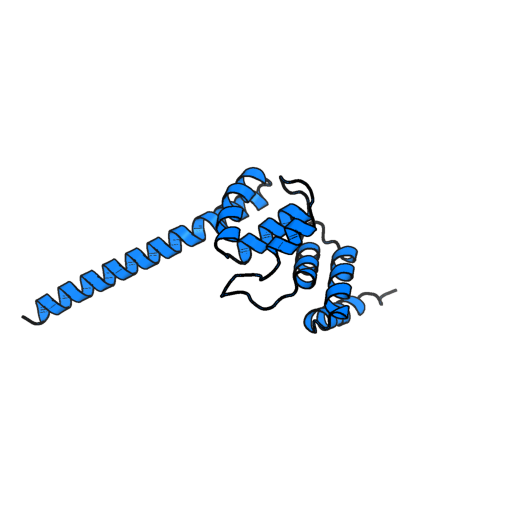CA . GLY A 1 97 ? -0.690 -10.184 5.517 1.00 64.69 97 GLY A CA 1
ATOM 765 C C . GLY A 1 97 ? -2.154 -9.983 5.166 1.00 64.69 97 GLY A C 1
ATOM 766 O O . GLY A 1 97 ? -2.473 -9.772 3.996 1.00 64.69 97 GLY A O 1
ATOM 767 N N . ARG A 1 98 ? -3.035 -10.069 6.168 1.00 81.81 98 ARG A N 1
ATOM 768 C CA . ARG A 1 98 ? -4.464 -9.790 5.995 1.00 81.81 98 ARG A CA 1
ATOM 769 C C . ARG A 1 98 ? -4.658 -8.319 5.583 1.00 81.81 98 ARG A C 1
ATOM 771 O O . ARG A 1 98 ? -3.912 -7.468 6.078 1.00 81.81 98 ARG A O 1
ATOM 778 N N . PRO A 1 99 ? -5.618 -7.994 4.701 1.00 86.56 99 PRO A N 1
ATOM 779 C CA . PRO A 1 99 ? -5.840 -6.615 4.270 1.00 86.56 99 PRO A CA 1
ATOM 780 C C . PRO A 1 99 ? -6.152 -5.684 5.448 1.00 86.56 99 PRO A C 1
ATOM 782 O O . PRO A 1 99 ? -5.719 -4.542 5.430 1.00 86.56 99 PRO A O 1
ATOM 785 N N . GLU A 1 100 ? -6.794 -6.171 6.513 1.00 89.81 100 GLU A N 1
ATOM 786 C CA . GLU A 1 100 ? -7.081 -5.384 7.719 1.00 89.81 100 GLU A CA 1
ATOM 787 C C . GLU A 1 100 ? -5.810 -5.015 8.489 1.00 89.81 100 GLU A C 1
ATOM 789 O O . GLU A 1 100 ? -5.648 -3.869 8.896 1.00 89.81 100 GLU A O 1
ATOM 794 N N . TYR A 1 101 ? -4.864 -5.950 8.615 1.00 88.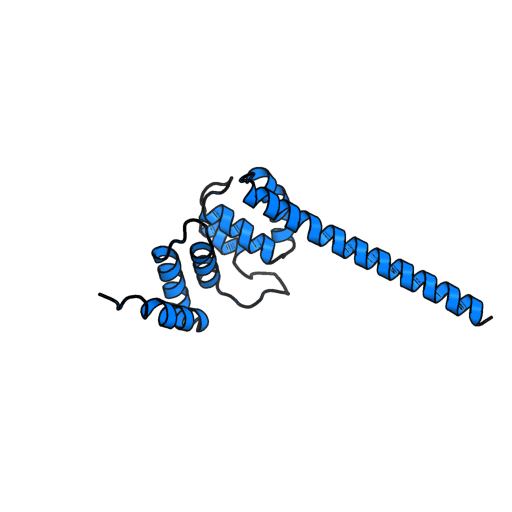81 101 TYR A N 1
ATOM 795 C CA . TYR A 1 101 ? -3.554 -5.663 9.200 1.00 88.81 101 TYR A CA 1
ATOM 796 C C . TYR A 1 101 ? -2.818 -4.589 8.398 1.00 88.81 101 TYR A C 1
ATOM 798 O O . TYR A 1 101 ? -2.287 -3.636 8.959 1.00 88.81 101 TYR A O 1
ATOM 806 N N . LYS A 1 102 ? -2.799 -4.717 7.068 1.00 89.56 102 LYS A N 1
ATOM 807 C CA . LYS A 1 102 ? -2.122 -3.736 6.214 1.00 89.56 102 LYS A CA 1
ATOM 808 C C . LYS A 1 102 ? -2.827 -2.380 6.231 1.00 89.56 102 LYS A C 1
ATOM 810 O O . LYS A 1 102 ? -2.157 -1.359 6.206 1.00 89.56 102 LYS A O 1
ATOM 815 N N . LEU A 1 103 ? -4.154 -2.367 6.324 1.00 90.12 103 LEU A N 1
ATOM 816 C CA . LEU A 1 103 ? -4.940 -1.146 6.448 1.00 90.12 103 LEU A CA 1
ATOM 817 C C . LEU A 1 103 ? -4.644 -0.431 7.773 1.00 90.12 103 LEU A C 1
ATOM 819 O O . LEU A 1 103 ? -4.490 0.786 7.784 1.00 90.12 103 LEU A O 1
ATOM 823 N N . ALA A 1 104 ? -4.470 -1.179 8.867 1.00 89.12 104 ALA A N 1
ATOM 824 C CA . ALA A 1 104 ? -3.994 -0.619 10.130 1.00 89.12 104 ALA A CA 1
ATOM 825 C C . ALA A 1 104 ? -2.627 0.065 9.969 1.00 89.12 104 ALA A C 1
ATOM 827 O O . ALA A 1 104 ? -2.437 1.165 10.480 1.00 89.12 104 ALA A O 1
ATOM 828 N N . HIS A 1 105 ? -1.707 -0.545 9.211 1.00 88.25 105 HIS A N 1
ATOM 829 C CA . HIS A 1 105 ? -0.412 0.064 8.884 1.00 88.25 105 HIS A CA 1
ATOM 830 C C . HIS A 1 105 ? -0.542 1.324 8.035 1.00 88.25 105 HIS A C 1
ATOM 832 O O . HIS A 1 105 ? 0.122 2.298 8.352 1.00 88.25 105 HIS A O 1
ATOM 838 N N . VAL A 1 106 ? -1.429 1.349 7.036 1.00 88.81 106 VAL A N 1
ATOM 839 C CA . VAL A 1 106 ? -1.710 2.563 6.244 1.00 88.81 106 VAL A CA 1
ATOM 840 C C . VAL A 1 106 ? -2.151 3.720 7.152 1.00 88.81 106 VAL A C 1
ATOM 842 O O . VAL A 1 106 ? -1.645 4.833 7.038 1.00 88.81 106 VAL A O 1
ATOM 845 N N . PHE A 1 107 ? -3.042 3.466 8.116 1.00 87.56 107 PHE A N 1
ATOM 846 C CA . PHE A 1 107 ? -3.435 4.482 9.103 1.00 87.56 107 PHE A CA 1
ATOM 847 C C . PHE A 1 107 ? -2.324 4.843 10.094 1.00 87.56 107 PHE A C 1
ATOM 849 O O . PHE A 1 107 ? -2.298 5.972 10.587 1.00 87.56 107 PHE A O 1
ATOM 856 N N . ALA A 1 108 ? -1.423 3.903 10.385 1.00 85.56 108 ALA A N 1
ATOM 857 C CA . ALA A 1 108 ? -0.297 4.114 11.284 1.00 85.56 108 ALA A CA 1
ATOM 858 C C . ALA A 1 108 ? 0.895 4.834 10.624 1.00 85.56 108 ALA A C 1
ATOM 860 O O . ALA A 1 108 ? 1.721 5.396 11.337 1.00 85.56 108 ALA A O 1
ATOM 861 N N . SER A 1 109 ? 1.008 4.810 9.293 1.00 80.56 109 SER A N 1
ATOM 862 C CA . SER A 1 109 ? 2.130 5.399 8.551 1.00 80.56 109 SER A CA 1
ATOM 863 C C . SER A 1 109 ? 1.834 6.764 7.933 1.00 80.56 109 SER A C 1
ATOM 865 O O . SER A 1 109 ? 2.774 7.439 7.517 1.00 80.56 109 SER A O 1
ATOM 867 N N . ASN A 1 110 ? 0.565 7.173 7.842 1.00 81.19 110 ASN A N 1
ATOM 868 C CA . ASN A 1 110 ? 0.209 8.475 7.274 1.00 81.19 110 ASN A CA 1
ATOM 869 C C . ASN A 1 110 ? 0.716 9.631 8.167 1.00 81.19 110 ASN A C 1
ATOM 871 O O . ASN A 1 110 ? 0.756 9.515 9.393 1.00 81.19 110 ASN A O 1
ATOM 875 N N . ARG A 1 111 ? 1.056 10.762 7.532 1.00 70.06 111 ARG A N 1
ATOM 876 C CA . ARG A 1 111 ? 1.314 12.082 8.132 1.00 70.06 111 ARG A CA 1
ATOM 877 C C . ARG A 1 111 ? 0.270 12.443 9.198 1.00 70.06 111 ARG A C 1
ATOM 879 O O . ARG A 1 111 ? 0.653 12.912 10.264 1.00 70.06 111 ARG A O 1
ATOM 886 N N . ASP A 1 112 ? -1.004 12.143 8.949 1.00 72.75 112 ASP A N 1
ATOM 887 C CA . ASP A 1 112 ? -2.109 12.372 9.894 1.00 72.75 112 ASP A CA 1
ATOM 888 C C . ASP A 1 112 ? -2.386 11.145 10.774 1.00 72.75 112 ASP A C 1
ATOM 890 O O . ASP A 1 112 ? -3.538 10.723 10.914 1.00 72.75 112 ASP A O 1
ATOM 894 N N . PHE A 1 113 ? -1.319 10.533 11.303 1.00 78.19 113 PHE A N 1
ATOM 895 C CA . PHE A 1 113 ? -1.334 9.307 12.105 1.00 78.19 113 PHE A CA 1
ATOM 896 C C . PHE A 1 113 ? -2.635 9.139 12.903 1.00 78.19 113 PHE A C 1
ATOM 898 O O . PHE A 1 113 ? -2.879 9.820 13.901 1.00 78.19 113 PHE A O 1
ATOM 905 N N . ASN A 1 114 ? -3.485 8.206 12.466 1.00 83.88 114 ASN A N 1
ATOM 906 C CA . ASN A 1 114 ? -4.799 8.014 13.064 1.00 83.88 114 ASN A CA 1
ATOM 907 C C . ASN A 1 114 ? -4.770 6.781 13.968 1.00 83.88 114 ASN A C 1
ATOM 909 O O . ASN A 1 114 ? -5.138 5.675 13.558 1.00 83.88 114 ASN A O 1
ATOM 913 N N . LYS A 1 115 ? -4.317 6.980 15.215 1.00 83.81 115 LYS A N 1
ATOM 914 C CA . LYS A 1 115 ? -4.174 5.906 16.215 1.00 83.81 115 LYS A CA 1
ATOM 915 C C . LYS A 1 115 ? -5.477 5.137 16.429 1.00 83.81 115 LYS A C 1
ATOM 917 O O . LYS A 1 115 ? -5.442 3.920 16.616 1.00 83.81 115 LYS A O 1
ATOM 922 N N . GLU A 1 116 ? -6.619 5.819 16.386 1.00 87.50 116 GLU A N 1
ATOM 923 C CA . GLU A 1 116 ? -7.935 5.204 16.566 1.00 87.50 116 GLU A CA 1
ATOM 924 C C . GLU A 1 116 ? -8.260 4.234 15.425 1.00 87.50 116 GLU A C 1
ATOM 926 O O . GLU A 1 116 ? -8.517 3.056 15.681 1.00 87.50 116 GLU A O 1
ATOM 931 N N . LYS A 1 117 ? -8.160 4.683 14.166 1.00 88.31 117 LYS A N 1
ATOM 932 C CA . LYS A 1 117 ? -8.395 3.831 12.991 1.00 88.31 117 LYS A CA 1
ATOM 933 C C . LYS A 1 117 ? -7.362 2.711 12.883 1.00 88.31 117 LYS A C 1
ATOM 935 O O . LYS A 1 117 ? -7.743 1.575 12.609 1.00 88.31 117 LYS A O 1
ATOM 940 N N . ALA A 1 118 ? -6.084 2.986 13.150 1.00 89.06 118 ALA A N 1
ATOM 941 C CA . ALA A 1 118 ? -5.048 1.955 13.190 1.00 89.06 118 ALA A CA 1
ATOM 942 C C . ALA A 1 118 ? -5.390 0.867 14.224 1.00 89.06 118 ALA A C 1
ATOM 944 O O . ALA A 1 118 ? -5.393 -0.320 13.901 1.00 89.06 118 ALA A O 1
ATOM 945 N N . THR A 1 119 ? -5.787 1.264 15.439 1.00 91.69 119 THR A N 1
ATOM 946 C CA . THR A 1 119 ? -6.208 0.332 16.498 1.00 91.69 119 THR A CA 1
ATOM 947 C C . THR A 1 119 ? -7.467 -0.445 16.108 1.00 91.69 119 THR A C 1
ATOM 949 O O . THR A 1 119 ? -7.536 -1.649 16.346 1.00 91.69 119 THR A O 1
ATOM 952 N N . TYR A 1 120 ? -8.458 0.212 15.498 1.00 91.50 120 TYR A N 1
ATOM 953 C CA . TYR A 1 120 ? -9.694 -0.419 15.029 1.00 91.50 120 TYR A CA 1
ATOM 954 C C . TYR A 1 120 ? -9.411 -1.550 14.032 1.00 91.50 120 TYR A C 1
ATOM 956 O O . TYR A 1 120 ? -9.845 -2.684 14.235 1.00 91.50 120 TYR A O 1
ATOM 964 N N . TRP A 1 121 ? -8.619 -1.278 12.993 1.00 90.94 121 TRP A N 1
ATOM 965 C CA . TRP A 1 121 ? -8.272 -2.292 11.995 1.00 90.94 121 TRP A CA 1
ATOM 966 C C . TRP A 1 121 ? -7.359 -3.384 12.558 1.00 90.94 121 TRP A C 1
ATOM 968 O O . TRP A 1 121 ? -7.484 -4.548 12.165 1.00 90.94 121 TRP A O 1
ATOM 978 N N . MET A 1 122 ? -6.502 -3.049 13.528 1.00 93.25 122 MET A N 1
ATOM 979 C CA . MET A 1 122 ? -5.685 -4.040 14.223 1.00 93.25 122 MET A CA 1
ATOM 980 C C . MET A 1 122 ? -6.543 -5.004 15.050 1.00 93.25 122 MET A C 1
ATOM 982 O O . MET A 1 122 ? -6.312 -6.208 14.990 1.00 93.25 122 MET A O 1
ATOM 986 N N . LYS A 1 123 ? -7.586 -4.513 15.735 1.00 93.38 123 LYS A N 1
ATOM 987 C CA . LYS A 1 123 ? -8.564 -5.365 16.434 1.00 93.38 123 LYS A CA 1
ATOM 988 C C . LYS A 1 123 ? -9.279 -6.316 15.480 1.00 93.38 123 LYS A C 1
ATOM 990 O O . LYS A 1 123 ? -9.278 -7.510 15.723 1.00 93.38 123 LYS A O 1
ATOM 995 N N . ILE A 1 124 ? -9.770 -5.831 14.337 1.00 91.81 124 ILE A N 1
ATOM 996 C CA . ILE A 1 124 ? -10.405 -6.712 13.339 1.00 91.81 124 ILE A CA 1
ATOM 997 C C . ILE A 1 124 ? -9.426 -7.786 12.843 1.00 91.81 124 ILE A C 1
ATOM 999 O O . ILE A 1 124 ? -9.806 -8.936 12.622 1.00 91.81 124 ILE A O 1
ATOM 1003 N N . SER A 1 125 ? -8.154 -7.430 12.647 1.00 90.62 125 SER A N 1
ATOM 1004 C CA . SER A 1 125 ? -7.135 -8.405 12.259 1.00 90.62 125 SER A CA 1
ATOM 1005 C C . SER A 1 125 ? -6.827 -9.418 13.374 1.00 90.62 125 SER A C 1
ATOM 1007 O O . SER A 1 125 ? -6.568 -10.585 13.068 1.00 90.62 125 SER A O 1
ATOM 1009 N N . SER A 1 126 ? -6.844 -8.977 14.632 1.00 92.12 126 SER A N 1
ATOM 1010 C CA . SER A 1 126 ? -6.664 -9.780 15.849 1.00 92.12 126 SER A CA 1
ATOM 1011 C C . SER A 1 126 ? -7.825 -10.755 16.060 1.00 92.12 126 SER A C 1
ATOM 1013 O O . SER A 1 126 ? -7.587 -11.953 16.174 1.00 92.12 126 SER A O 1
ATOM 1015 N N . ASP A 1 127 ? -9.074 -10.297 15.935 1.00 92.31 127 ASP A N 1
ATOM 1016 C CA . ASP A 1 127 ? -10.289 -11.124 16.036 1.00 92.31 127 ASP A CA 1
ATOM 1017 C C . ASP A 1 127 ? -10.313 -12.252 14.990 1.00 92.31 127 ASP A C 1
ATOM 1019 O O . ASP A 1 127 ? -10.894 -13.317 15.192 1.00 92.31 127 ASP A O 1
ATOM 1023 N N . LYS A 1 128 ? -9.629 -12.045 13.857 1.00 88.69 128 LYS A N 1
ATOM 1024 C CA . LYS A 1 128 ? -9.416 -13.059 12.813 1.00 88.69 128 LYS A CA 1
ATOM 1025 C C . LYS A 1 128 ? -8.193 -13.959 13.070 1.00 88.69 128 LYS A C 1
ATOM 1027 O O . LYS A 1 128 ? -7.778 -14.700 12.176 1.00 88.69 128 LYS A O 1
ATOM 1032 N N . GLY A 1 129 ? -7.580 -13.891 14.246 1.00 87.56 129 GLY A N 1
ATOM 1033 C CA . GLY A 1 129 ? -6.453 -14.718 14.678 1.00 87.56 129 GLY A CA 1
ATOM 1034 C C . GLY A 1 129 ? -5.103 -14.356 14.052 1.00 87.56 129 GLY A C 1
ATOM 1035 O O . GLY A 1 129 ? -4.232 -15.220 13.938 1.00 87.56 129 GLY A O 1
ATOM 1036 N N . TYR A 1 130 ? -4.906 -13.123 13.566 1.00 88.75 130 TYR A N 1
ATOM 1037 C CA . TYR A 1 130 ? -3.597 -12.717 13.043 1.00 88.75 130 TYR A CA 1
ATOM 1038 C C . TYR A 1 130 ? -2.674 -12.265 14.175 1.00 88.75 130 TYR A C 1
ATOM 1040 O O . TYR A 1 130 ? -2.698 -11.109 14.580 1.00 88.75 130 TYR A O 1
ATOM 1048 N N . LYS A 1 131 ? -1.791 -13.162 14.617 1.00 89.62 131 LYS A N 1
ATOM 1049 C CA . LYS A 1 131 ? -0.914 -12.960 15.781 1.00 89.62 131 LYS A CA 1
ATOM 1050 C C . LYS A 1 131 ? -0.112 -11.648 15.789 1.00 89.62 131 LYS A C 1
ATOM 1052 O O . LYS A 1 131 ? 0.038 -11.025 16.833 1.00 89.62 131 LYS A O 1
ATOM 1057 N N . LYS A 1 132 ? 0.367 -11.175 14.630 1.00 88.31 132 LYS A N 1
ATOM 1058 C CA . LYS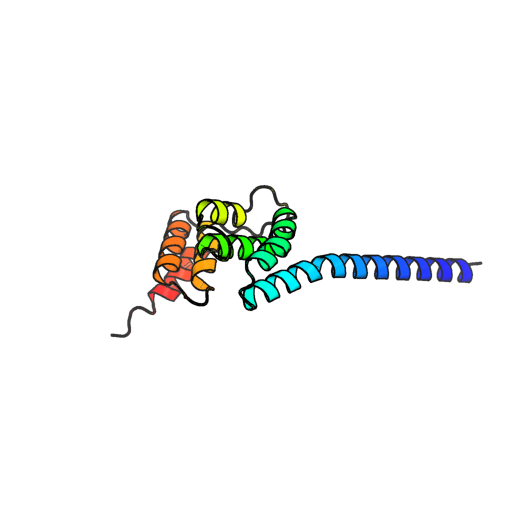 A 1 132 ? 1.097 -9.890 14.552 1.00 88.31 132 LYS A CA 1
ATOM 1059 C C . LYS A 1 132 ? 0.233 -8.689 14.945 1.00 88.31 132 LYS A C 1
ATOM 1061 O O . LYS A 1 132 ? 0.767 -7.653 15.329 1.00 88.31 132 LYS A O 1
ATOM 1066 N N . ALA A 1 133 ? -1.085 -8.802 14.795 1.00 89.06 133 ALA A N 1
ATOM 1067 C CA . ALA A 1 133 ? -2.019 -7.785 15.249 1.00 89.06 133 ALA A CA 1
ATOM 1068 C C . ALA A 1 133 ? -2.135 -7.781 16.779 1.00 89.06 133 ALA A C 1
ATOM 1070 O O . ALA A 1 133 ? -2.098 -6.709 17.378 1.00 89.06 133 ALA A O 1
ATOM 1071 N N . ASP A 1 134 ? -2.173 -8.962 17.405 1.00 89.69 134 ASP A N 1
ATOM 1072 C CA . ASP A 1 134 ? -2.158 -9.113 18.867 1.00 89.69 134 ASP A CA 1
ATOM 1073 C C . ASP A 1 134 ? -0.882 -8.516 19.471 1.00 89.69 134 ASP A C 1
ATOM 1075 O O . ASP A 1 134 ? -0.938 -7.753 20.432 1.00 89.69 134 ASP A O 1
ATOM 1079 N N . GLU A 1 135 ? 0.270 -8.814 18.862 1.00 89.75 135 GLU A N 1
ATOM 1080 C CA . GLU A 1 135 ? 1.576 -8.280 19.264 1.00 89.75 135 GLU A CA 1
ATOM 1081 C C . GLU A 1 135 ? 1.599 -6.747 19.196 1.00 89.75 135 GLU A C 1
ATOM 1083 O O . GLU A 1 135 ? 2.008 -6.085 20.151 1.00 89.75 135 GLU A O 1
ATOM 1088 N N . TRP A 1 136 ? 1.105 -6.165 18.097 1.00 88.81 136 TRP A N 1
ATOM 1089 C CA . TRP A 1 136 ? 1.024 -4.712 17.955 1.00 88.81 136 TRP A CA 1
ATOM 1090 C C . TRP A 1 136 ? 0.092 -4.084 18.998 1.00 88.81 136 TRP A C 1
ATOM 1092 O O . TRP A 1 136 ? 0.434 -3.056 19.586 1.00 88.81 136 TRP A O 1
ATOM 1102 N N . LEU A 1 137 ? -1.070 -4.699 19.252 1.00 90.31 137 LEU A N 1
ATOM 1103 C CA . LEU A 1 137 ? -2.031 -4.226 20.250 1.00 90.31 137 LEU A CA 1
ATOM 1104 C C . LEU A 1 137 ? -1.449 -4.279 21.664 1.00 90.31 137 LEU A C 1
ATOM 1106 O O . LEU A 1 137 ? -1.634 -3.324 22.411 1.00 90.31 137 LEU A O 1
ATOM 1110 N N . ALA A 1 138 ? -0.721 -5.339 22.023 1.00 88.44 138 ALA A N 1
ATOM 1111 C CA . ALA A 1 138 ? -0.091 -5.470 23.335 1.00 88.44 138 ALA A CA 1
ATOM 1112 C C . ALA A 1 138 ? 0.931 -4.351 23.600 1.00 88.44 138 ALA A C 1
ATOM 1114 O O . ALA A 1 138 ? 0.918 -3.749 24.674 1.00 88.44 138 ALA A O 1
ATOM 1115 N N . VAL A 1 139 ? 1.762 -4.024 22.604 1.00 85.81 139 VAL A N 1
ATOM 1116 C CA . VAL A 1 139 ? 2.745 -2.931 22.697 1.00 85.81 139 VAL A CA 1
ATOM 1117 C C . VAL A 1 139 ? 2.049 -1.569 22.817 1.00 85.81 139 VAL A C 1
ATOM 1119 O O . VAL A 1 139 ? 2.364 -0.791 23.713 1.00 85.81 139 VAL A O 1
ATOM 1122 N N . ASN A 1 140 ? 1.056 -1.292 21.969 1.00 80.31 140 ASN A N 1
ATOM 1123 C CA . ASN A 1 140 ? 0.401 0.022 21.914 1.00 80.31 140 ASN A CA 1
ATOM 1124 C C . ASN A 1 140 ? -0.672 0.238 23.002 1.00 80.31 140 ASN A C 1
ATOM 1126 O O . ASN A 1 140 ? -1.069 1.377 23.260 1.00 80.31 140 ASN A O 1
ATOM 1130 N N . ALA A 1 141 ? -1.162 -0.825 23.649 1.00 71.19 141 ALA A N 1
ATOM 1131 C CA . ALA A 1 141 ? -2.073 -0.735 24.793 1.00 71.19 141 ALA A CA 1
ATOM 1132 C C . ALA A 1 141 ? -1.352 -0.318 26.087 1.00 71.19 141 ALA A C 1
ATOM 1134 O O . ALA A 1 141 ? -1.963 0.336 26.934 1.00 71.19 141 ALA A O 1
ATOM 1135 N N . GLY A 1 142 ? -0.062 -0.653 26.220 1.00 56.12 142 GLY A N 1
ATOM 1136 C CA . GLY A 1 142 ? 0.774 -0.280 27.367 1.00 56.12 142 GLY A CA 1
ATOM 1137 C C . GLY A 1 142 ? 1.059 1.222 27.472 1.00 56.12 142 GLY A C 1
ATOM 1138 O O . GLY A 1 142 ? 1.241 1.731 28.572 1.00 56.12 142 GLY A O 1
ATOM 1139 N N . GLU A 1 143 ? 0.998 1.959 26.360 1.00 55.97 143 GLU A N 1
ATOM 1140 C CA . GLU A 1 143 ? 1.189 3.419 26.325 1.00 55.97 143 GLU A CA 1
ATOM 1141 C C . GLU A 1 143 ? 0.022 4.214 26.935 1.00 55.97 143 GLU A C 1
ATOM 1143 O O . GLU A 1 143 ? 0.102 5.431 27.072 1.00 55.97 143 GLU A O 1
ATOM 1148 N N . ARG A 1 144 ? -1.090 3.554 27.290 1.00 52.03 144 ARG A N 1
ATOM 1149 C CA . ARG A 1 144 ? -2.295 4.205 27.832 1.00 52.03 144 ARG A CA 1
ATOM 1150 C C . ARG A 1 144 ? -2.282 4.355 29.363 1.00 52.03 144 ARG A C 1
ATOM 1152 O O . ARG A 1 144 ? -3.320 4.660 29.941 1.00 52.03 144 ARG A O 1
ATOM 1159 N N . LYS A 1 145 ? -1.145 4.119 30.026 1.00 43.97 145 LYS A N 1
ATOM 1160 C CA . LYS A 1 145 ? -0.977 4.299 31.478 1.00 43.97 145 LYS A CA 1
ATOM 1161 C C . LYS A 1 145 ? 0.225 5.179 31.801 1.00 43.97 145 LYS A C 1
ATOM 1163 O O . LYS A 1 145 ? 1.222 4.703 32.329 1.00 43.97 145 LYS A O 1
ATOM 1168 N N . VAL A 1 146 ? 0.102 6.464 31.511 1.00 45.91 146 VAL A N 1
ATOM 1169 C CA . VAL A 1 146 ? 0.719 7.493 32.347 1.00 45.91 146 VAL A CA 1
ATOM 1170 C C . VAL A 1 146 ? -0.361 8.557 32.505 1.00 45.91 146 VAL A C 1
ATOM 1172 O O . VAL A 1 146 ? -0.687 9.246 31.539 1.00 45.91 146 VAL A O 1
ATOM 1175 N N . GLU A 1 147 ? -1.022 8.523 33.663 1.00 39.19 147 GLU A N 1
ATOM 1176 C CA . GLU A 1 147 ? -1.891 9.602 34.153 1.00 39.19 147 GLU A CA 1
ATOM 1177 C C . GLU A 1 147 ? -1.068 10.867 34.421 1.00 39.19 147 GLU A C 1
ATOM 1179 O O . GLU A 1 147 ? 0.113 10.724 34.822 1.00 39.19 147 GLU A O 1
#

pLDDT: mean 85.68, std 12.53, range [39.19, 97.62]

Sequence (147 aa):
MVKKIVVVFVICLLAALTLLLFYQYKRVEPLREGLAALKEENYSDALKKLEPLAKKGDLTARFFVAEMYVFGLGVEIDIDIAKKWLSCDGVRSCINGRPEYKLAHVFASNRDFNKEKATYWMKISSDKGYKKADEWLAVNAGERKVE